Protein AF-A0A517U1U5-F1 (afdb_monomer_lite)

Structure (mmCIF, N/CA/C/O backbone):
data_AF-A0A517U1U5-F1
#
_entry.id   AF-A0A517U1U5-F1
#
loop_
_atom_site.group_PDB
_atom_site.id
_atom_site.type_symbol
_atom_site.label_atom_id
_atom_site.label_alt_id
_atom_site.label_comp_id
_atom_site.label_asym_id
_atom_site.label_entity_id
_atom_site.label_seq_id
_atom_site.pdbx_PDB_ins_code
_atom_site.Cartn_x
_atom_site.Cartn_y
_atom_site.Cartn_z
_atom_site.occupancy
_atom_site.B_iso_or_equiv
_atom_site.auth_seq_id
_atom_site.auth_comp_id
_atom_site.auth_asym_id
_atom_site.auth_atom_id
_atom_site.pdbx_PDB_model_num
ATOM 1 N N . MET A 1 1 ? -23.329 -26.524 7.231 1.00 48.09 1 MET A N 1
ATOM 2 C CA . MET A 1 1 ? -23.291 -26.178 5.797 1.00 48.09 1 MET A CA 1
ATOM 3 C C . MET A 1 1 ? -22.501 -24.889 5.700 1.00 48.09 1 MET A C 1
ATOM 5 O O . MET A 1 1 ? -22.932 -23.916 6.297 1.00 48.09 1 MET A O 1
ATOM 9 N N . VAL A 1 2 ? -21.301 -24.915 5.122 1.00 60.31 2 VAL A N 1
ATOM 10 C CA . VAL A 1 2 ? -20.498 -23.700 4.918 1.00 60.31 2 VAL A CA 1
ATOM 11 C C . VAL A 1 2 ? -20.720 -23.306 3.468 1.00 60.31 2 VAL A C 1
ATOM 13 O O . VAL A 1 2 ? -20.408 -24.097 2.580 1.00 60.31 2 VAL A O 1
ATOM 16 N N . GLU A 1 3 ? -21.327 -22.148 3.230 1.00 75.06 3 GLU A N 1
ATOM 17 C CA . GLU A 1 3 ? -21.414 -21.612 1.875 1.00 75.06 3 GLU A CA 1
ATOM 18 C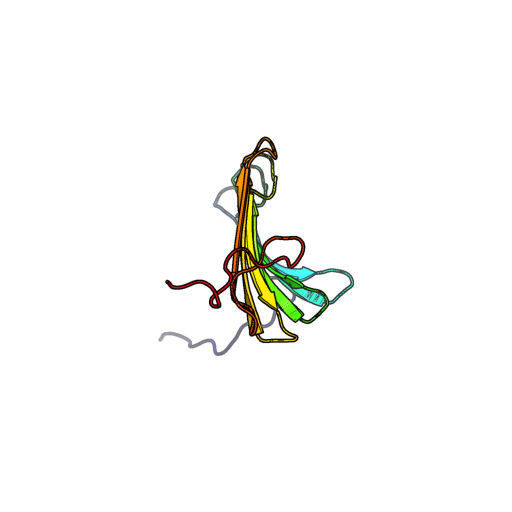 C . GLU A 1 3 ? -20.015 -21.201 1.421 1.00 75.06 3 GLU A C 1
ATOM 20 O O . GLU A 1 3 ? -19.279 -20.517 2.136 1.00 75.06 3 GLU A O 1
ATOM 25 N N . ARG A 1 4 ? -19.625 -21.676 0.240 1.00 78.44 4 ARG A N 1
ATOM 26 C CA . ARG A 1 4 ? -18.399 -21.256 -0.425 1.00 78.44 4 ARG A CA 1
ATOM 27 C C . ARG A 1 4 ? -18.752 -20.059 -1.296 1.00 78.44 4 ARG A C 1
ATOM 29 O O . ARG A 1 4 ? -19.553 -20.190 -2.213 1.00 78.44 4 ARG A O 1
ATOM 36 N N . PHE A 1 5 ? -18.156 -18.912 -0.999 1.00 84.25 5 PHE A N 1
ATOM 37 C CA . PHE A 1 5 ? -18.209 -17.748 -1.874 1.00 84.25 5 PHE A CA 1
ATOM 38 C C . PHE A 1 5 ? -17.037 -17.816 -2.849 1.00 84.25 5 PHE A C 1
ATOM 40 O O . PHE A 1 5 ? -15.886 -17.911 -2.424 1.00 84.25 5 PHE A O 1
ATOM 47 N N . ASP A 1 6 ? -17.329 -17.775 -4.148 1.00 89.88 6 ASP A N 1
ATOM 48 C CA . ASP A 1 6 ? -16.306 -17.846 -5.198 1.00 89.88 6 ASP A CA 1
ATOM 49 C C . ASP A 1 6 ? -15.687 -16.475 -5.526 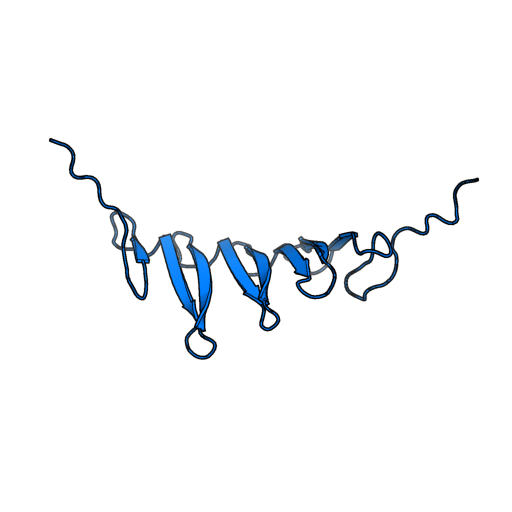1.00 89.88 6 ASP A C 1
ATOM 51 O O . ASP A 1 6 ? -14.628 -16.409 -6.146 1.00 89.88 6 ASP A O 1
ATOM 55 N N . GLY A 1 7 ? -16.302 -15.371 -5.083 1.00 86.44 7 GLY A N 1
ATOM 56 C CA . GLY A 1 7 ? -15.748 -14.032 -5.266 1.00 86.44 7 GLY A CA 1
ATOM 57 C C . GLY A 1 7 ? -16.609 -12.911 -4.687 1.00 86.44 7 GLY A C 1
ATOM 58 O O . GLY A 1 7 ? -17.785 -13.098 -4.376 1.00 86.44 7 GLY A O 1
ATOM 59 N N . LEU A 1 8 ? -16.000 -11.732 -4.562 1.00 89.00 8 LEU A N 1
ATOM 60 C CA . LEU A 1 8 ? -16.637 -10.479 -4.159 1.00 89.00 8 LEU A CA 1
ATOM 61 C C . LEU A 1 8 ? -16.268 -9.397 -5.181 1.00 89.00 8 LEU A C 1
ATOM 63 O O . LEU A 1 8 ? -15.087 -9.143 -5.404 1.00 89.00 8 LEU A O 1
ATOM 67 N N . THR A 1 9 ? -17.264 -8.745 -5.788 1.00 93.31 9 THR A N 1
ATOM 68 C CA . THR A 1 9 ? -17.052 -7.615 -6.708 1.00 93.31 9 THR A CA 1
ATOM 69 C C . THR A 1 9 ? -17.584 -6.338 -6.079 1.00 93.31 9 THR A C 1
ATOM 71 O O . THR A 1 9 ? -18.789 -6.165 -5.918 1.00 93.31 9 THR A O 1
ATOM 74 N N . VAL A 1 10 ? -16.675 -5.433 -5.731 1.00 94.88 10 VAL A N 1
ATOM 75 C CA . VAL A 1 10 ? -16.975 -4.133 -5.126 1.00 94.88 10 VAL A CA 1
ATOM 76 C C . VAL A 1 10 ? -16.030 -3.086 -5.700 1.00 94.88 10 VAL A C 1
ATOM 78 O O . VAL A 1 10 ? -14.920 -3.411 -6.110 1.00 94.88 10 VAL A O 1
ATOM 81 N N . LYS A 1 11 ? -16.453 -1.819 -5.723 1.00 93.75 11 LYS A N 1
ATOM 82 C CA . LYS A 1 11 ? -15.554 -0.706 -6.079 1.00 93.75 11 LYS A CA 1
ATOM 83 C C . LYS A 1 11 ? -14.520 -0.431 -4.988 1.00 93.75 11 LYS A C 1
ATOM 85 O O . LYS A 1 11 ? -13.426 0.039 -5.275 1.00 93.75 11 LYS A O 1
ATOM 90 N N . GLN A 1 12 ? -14.905 -0.701 -3.745 1.00 95.50 12 GLN A N 1
ATOM 91 C CA . GLN A 1 12 ? -14.095 -0.469 -2.567 1.00 95.50 12 GLN A CA 1
ATOM 92 C C . GLN A 1 12 ? -14.465 -1.476 -1.482 1.00 95.50 12 GLN A C 1
ATOM 94 O O . GLN A 1 12 ? -15.647 -1.715 -1.227 1.00 95.50 12 GLN A O 1
ATOM 99 N N . LEU A 1 13 ? -13.447 -2.031 -0.833 1.00 97.06 13 LEU A N 1
ATOM 100 C CA . LEU A 1 13 ? -13.566 -2.753 0.425 1.00 97.06 13 LEU A CA 1
ATOM 101 C C . LEU A 1 13 ? -12.934 -1.897 1.523 1.00 97.06 13 LEU A C 1
ATOM 103 O O . LEU A 1 13 ? -11.754 -1.559 1.444 1.00 97.06 13 LEU A O 1
ATOM 107 N N . THR A 1 14 ? -13.712 -1.561 2.547 1.00 97.56 14 THR A N 1
ATOM 108 C CA . THR A 1 14 ? -13.264 -0.771 3.699 1.00 97.56 14 THR A CA 1
ATOM 109 C C . THR A 1 14 ? -13.362 -1.623 4.954 1.00 97.56 14 THR A C 1
ATOM 111 O O . THR A 1 14 ? -14.413 -2.193 5.237 1.00 97.56 14 THR A O 1
ATOM 114 N N . ILE A 1 15 ? -12.267 -1.702 5.706 1.00 98.12 15 ILE A N 1
ATOM 115 C CA . ILE A 1 15 ? -12.204 -2.388 6.998 1.00 98.12 15 ILE A CA 1
ATOM 116 C C . ILE A 1 15 ? -12.201 -1.318 8.084 1.00 98.12 15 ILE A C 1
ATOM 118 O O . ILE A 1 15 ? -11.366 -0.413 8.042 1.00 98.12 15 ILE A O 1
ATOM 122 N N . VAL A 1 16 ? -13.114 -1.425 9.048 1.00 98.50 16 VAL A N 1
ATOM 123 C CA . VAL A 1 16 ? -13.229 -0.508 10.190 1.00 98.50 16 VAL A CA 1
ATOM 124 C C . VAL A 1 16 ? -12.958 -1.229 11.513 1.00 98.50 16 VAL A C 1
ATOM 126 O O . VAL A 1 16 ? -13.059 -2.454 11.573 1.00 98.50 16 VAL A O 1
ATOM 129 N N . ASP A 1 17 ? -12.583 -0.487 12.556 1.00 97.62 17 ASP A N 1
ATOM 130 C CA . ASP A 1 17 ? -12.534 -0.996 13.934 1.00 97.62 17 ASP A CA 1
ATOM 131 C C . ASP A 1 17 ? -13.889 -0.856 14.658 1.00 97.62 17 ASP A C 1
ATOM 133 O O . ASP A 1 17 ? -14.852 -0.336 14.098 1.00 97.62 17 ASP A O 1
ATOM 137 N N . ASP A 1 18 ? -13.967 -1.309 15.915 1.00 97.69 18 ASP A N 1
ATOM 138 C CA . ASP A 1 18 ? -15.191 -1.272 16.739 1.00 97.69 18 ASP A CA 1
ATOM 139 C C . ASP A 1 18 ? -15.732 0.146 16.990 1.00 97.69 18 ASP A C 1
ATOM 141 O O . ASP A 1 18 ? -16.876 0.319 17.406 1.00 97.69 18 ASP A O 1
ATOM 145 N N . ALA A 1 19 ? -14.907 1.170 16.764 1.00 97.38 19 ALA A N 1
ATOM 146 C CA . ALA A 1 19 ? -15.293 2.572 16.855 1.00 97.38 19 ALA A CA 1
ATOM 147 C C . ALA A 1 19 ? -15.570 3.184 15.470 1.00 97.38 19 ALA A C 1
ATOM 149 O O . ALA A 1 19 ? -15.538 4.407 15.329 1.00 97.38 19 ALA A O 1
ATOM 150 N N . GLU A 1 20 ? -15.792 2.340 14.460 1.00 97.00 20 GLU A N 1
ATOM 151 C CA . GLU A 1 20 ? -16.083 2.693 13.068 1.00 97.00 20 GLU A CA 1
ATOM 152 C C . GLU A 1 20 ? -14.965 3.486 12.366 1.00 97.00 20 GLU A C 1
ATOM 154 O O . GLU A 1 20 ? -15.190 4.125 11.336 1.00 97.00 20 GLU A O 1
ATOM 159 N N . ARG A 1 21 ? -13.722 3.433 12.871 1.00 97.62 21 ARG A N 1
ATOM 160 C CA . ARG A 1 21 ? -12.582 4.088 12.208 1.00 97.62 21 ARG A CA 1
ATOM 161 C C . ARG A 1 21 ? -12.024 3.198 11.113 1.00 97.62 21 ARG A C 1
ATOM 163 O O . ARG A 1 21 ? -11.752 2.026 11.357 1.00 97.62 21 ARG A O 1
ATOM 170 N N . VAL A 1 22 ? -11.762 3.762 9.936 1.00 97.94 22 VAL A N 1
ATOM 171 C CA . VAL A 1 22 ? -11.156 3.022 8.820 1.00 97.94 22 VAL A CA 1
ATOM 172 C C . VAL A 1 22 ? -9.726 2.606 9.156 1.00 97.94 22 VAL A C 1
ATOM 174 O O . VAL A 1 22 ? -8.892 3.440 9.499 1.00 97.94 22 VAL A O 1
ATOM 177 N N . ARG A 1 23 ? -9.439 1.308 9.035 1.00 98.19 23 ARG A N 1
ATOM 178 C CA . ARG A 1 23 ? -8.135 0.689 9.325 1.00 98.19 23 ARG A CA 1
ATOM 179 C C . ARG A 1 23 ? -7.446 0.139 8.092 1.00 98.19 23 ARG A C 1
ATOM 181 O O . ARG A 1 23 ? -6.221 0.052 8.073 1.00 98.19 23 ARG A O 1
ATOM 188 N N . ALA A 1 24 ? -8.217 -0.214 7.072 1.00 98.25 24 ALA A N 1
ATOM 189 C CA . ALA A 1 24 ? -7.681 -0.566 5.773 1.00 98.25 24 ALA A CA 1
ATOM 190 C C . ALA A 1 24 ? -8.686 -0.276 4.663 1.00 98.25 24 ALA A C 1
ATOM 192 O O . ALA A 1 24 ? -9.901 -0.263 4.888 1.00 98.25 24 ALA A O 1
ATOM 193 N N . MET A 1 25 ? -8.167 -0.084 3.459 1.00 97.69 25 MET A N 1
ATOM 194 C CA . MET A 1 25 ? -8.971 0.131 2.267 1.00 97.69 25 MET A CA 1
ATOM 195 C C . MET A 1 25 ? -8.335 -0.567 1.073 1.00 97.69 25 MET A C 1
ATOM 197 O O . MET A 1 25 ? -7.117 -0.530 0.932 1.00 97.69 25 MET A O 1
ATOM 201 N N . ILE A 1 26 ? -9.163 -1.185 0.232 1.00 97.50 26 ILE A N 1
ATOM 202 C CA . ILE A 1 26 ? -8.795 -1.687 -1.096 1.00 97.50 26 ILE A CA 1
ATOM 203 C C . ILE A 1 26 ? -9.734 -1.022 -2.095 1.00 97.50 26 ILE A C 1
ATOM 205 O O . ILE A 1 26 ? -10.951 -1.193 -1.985 1.00 97.50 26 ILE A O 1
ATOM 209 N N . SER A 1 27 ? -9.196 -0.265 -3.045 1.00 96.38 27 SER A N 1
ATOM 210 C CA . SER A 1 27 ? -9.979 0.424 -4.077 1.00 96.38 27 SER A CA 1
ATOM 211 C C . SER A 1 27 ? -9.107 0.783 -5.282 1.00 96.38 27 SER A C 1
ATOM 213 O O . SER A 1 27 ? -7.929 0.436 -5.349 1.00 96.38 27 SER A O 1
ATOM 215 N N . CYS A 1 28 ? -9.707 1.444 -6.268 1.00 95.00 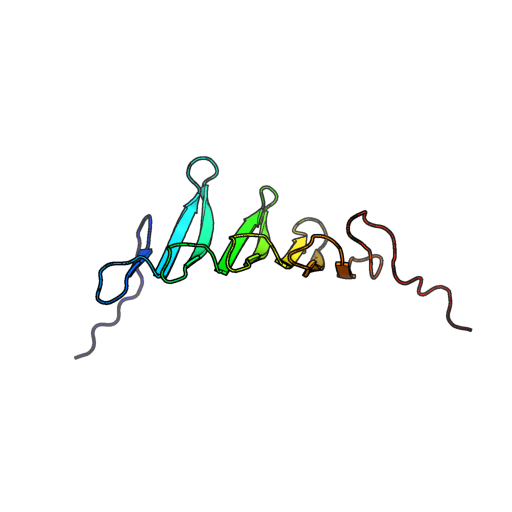28 CYS A N 1
ATOM 216 C CA . CYS A 1 28 ? -8.997 2.056 -7.383 1.00 95.00 28 CYS A CA 1
ATOM 217 C C . CYS A 1 28 ? -8.949 3.573 -7.185 1.00 95.00 28 CYS A C 1
ATOM 219 O O . CYS A 1 28 ? -9.934 4.165 -6.741 1.00 95.00 28 CYS A O 1
ATOM 221 N N . SER A 1 29 ? -7.819 4.196 -7.518 1.00 86.94 29 SER A N 1
ATOM 222 C CA . SER A 1 29 ? -7.633 5.647 -7.450 1.00 86.94 29 SER A CA 1
ATOM 223 C C . SER A 1 29 ? -8.633 6.365 -8.360 1.00 86.94 29 SER A C 1
ATOM 225 O O . SER A 1 29 ? -8.869 5.967 -9.509 1.00 86.94 29 SER A O 1
ATOM 227 N N . GLU A 1 30 ? -9.247 7.424 -7.832 1.00 79.62 30 GLU A N 1
ATOM 228 C CA . GLU A 1 30 ? -10.159 8.268 -8.594 1.00 79.62 30 GLU A CA 1
ATOM 229 C C . GLU A 1 30 ? -9.364 9.048 -9.650 1.00 79.62 30 GLU A C 1
ATOM 231 O O . GLU A 1 30 ? -8.585 9.942 -9.337 1.00 79.62 30 GLU A O 1
ATOM 236 N N . GLY A 1 31 ? -9.557 8.697 -10.922 1.00 83.81 31 GLY A N 1
ATOM 237 C CA . GLY A 1 31 ? -8.974 9.400 -12.069 1.00 83.81 31 GLY A CA 1
ATOM 238 C C . GLY A 1 31 ? -8.188 8.486 -12.999 1.00 83.81 31 GLY A C 1
ATOM 239 O O . GLY A 1 31 ? -8.431 8.497 -14.203 1.00 83.81 31 GLY A O 1
ATOM 240 N N . ASP A 1 32 ? -7.300 7.661 -12.450 1.00 85.56 32 ASP A N 1
ATOM 241 C CA . ASP A 1 32 ? -6.441 6.761 -13.235 1.00 85.56 32 ASP A CA 1
ATOM 242 C C . ASP A 1 32 ? -6.807 5.274 -13.092 1.00 85.56 32 ASP A C 1
ATOM 244 O O . ASP A 1 32 ? -6.316 4.442 -13.854 1.00 85.56 32 ASP A O 1
ATOM 248 N N . GLY A 1 33 ? -7.697 4.931 -12.152 1.00 91.50 33 GLY A N 1
ATOM 249 C CA . GLY A 1 33 ? -8.186 3.568 -11.954 1.00 91.50 33 GLY A CA 1
ATOM 250 C C . GLY A 1 33 ? -7.150 2.601 -11.376 1.00 91.50 33 GLY A C 1
ATOM 251 O O . GLY A 1 33 ? -7.426 1.400 -11.302 1.00 91.50 33 GLY A O 1
ATOM 252 N N . ARG A 1 34 ? -5.978 3.084 -10.952 1.00 93.94 34 ARG A N 1
ATOM 253 C CA . ARG A 1 34 ? -4.905 2.227 -10.443 1.00 93.94 34 ARG A CA 1
ATOM 254 C C . ARG A 1 34 ? -5.318 1.605 -9.111 1.00 93.94 34 ARG A C 1
ATOM 256 O O . ARG A 1 34 ? -5.825 2.322 -8.243 1.00 93.94 34 ARG A O 1
ATOM 263 N N . PRO A 1 35 ? -5.149 0.285 -8.941 1.00 95.81 35 PRO A N 1
ATOM 264 C CA . PRO A 1 35 ? -5.511 -0.377 -7.703 1.00 95.81 35 PRO A CA 1
ATOM 265 C C . PRO A 1 35 ? -4.556 0.052 -6.593 1.00 95.81 35 PRO A C 1
ATOM 267 O O . PRO A 1 35 ? -3.352 0.193 -6.815 1.00 95.81 35 PRO A O 1
ATOM 270 N N . TYR A 1 36 ? -5.093 0.211 -5.391 1.00 96.00 36 TYR A N 1
ATOM 271 C CA . TYR A 1 36 ? -4.289 0.404 -4.200 1.00 96.00 36 TYR A CA 1
ATOM 272 C C . TYR A 1 36 ? -4.914 -0.261 -2.973 1.00 96.00 36 TYR A C 1
ATOM 274 O O . TYR A 1 36 ? -6.130 -0.449 -2.869 1.00 96.00 36 TYR A O 1
ATOM 282 N N . LEU A 1 37 ? -4.042 -0.618 -2.035 1.00 97.88 37 LEU A N 1
ATOM 283 C CA . LEU A 1 37 ? -4.369 -1.047 -0.687 1.00 97.88 37 LEU A CA 1
ATOM 284 C C . LEU A 1 37 ? -3.671 -0.110 0.289 1.00 97.88 37 LEU A C 1
ATOM 286 O O . LEU A 1 37 ? -2.462 0.067 0.194 1.00 97.88 37 LEU A O 1
ATOM 290 N N . GLN A 1 38 ? -4.396 0.422 1.269 1.00 97.62 38 GLN A N 1
ATOM 291 C CA . GLN A 1 38 ? -3.810 1.197 2.365 1.00 97.62 38 GLN A CA 1
ATOM 292 C C . GLN A 1 38 ? -4.107 0.573 3.725 1.00 97.6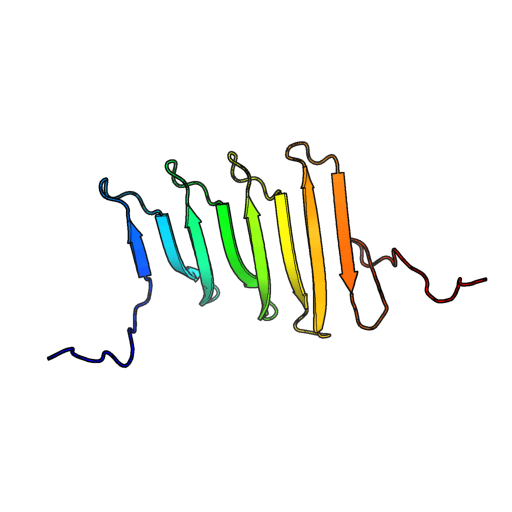2 38 GLN A C 1
ATOM 294 O O . GLN A 1 38 ? -5.207 0.070 3.957 1.00 97.62 38 GLN A O 1
ATOM 299 N N . LEU A 1 39 ? -3.134 0.660 4.636 1.00 98.56 39 LEU A N 1
ATOM 300 C CA . LEU A 1 39 ? -3.310 0.427 6.070 1.00 98.56 39 LEU A CA 1
ATOM 301 C C . LEU A 1 39 ? -3.208 1.757 6.814 1.00 98.56 39 LEU A C 1
ATOM 303 O O . LEU A 1 39 ? -2.251 2.508 6.610 1.00 98.56 39 LEU A O 1
ATOM 307 N N . LEU A 1 40 ? -4.167 2.022 7.698 1.00 98.31 40 LEU A N 1
ATOM 308 C CA . LEU A 1 40 ? -4.306 3.288 8.415 1.00 98.31 40 LEU A CA 1
ATOM 309 C C . LEU A 1 40 ? -4.185 3.079 9.930 1.00 98.31 40 LEU A C 1
ATOM 311 O O . LEU A 1 40 ? -4.658 2.088 10.508 1.00 98.31 40 LEU A O 1
ATOM 315 N N . ASP A 1 41 ? -3.544 4.033 10.597 1.00 96.94 41 ASP A N 1
ATOM 316 C CA . ASP A 1 41 ? -3.490 4.066 12.056 1.00 96.94 41 ASP A CA 1
ATOM 317 C C . ASP A 1 41 ? -4.787 4.598 12.693 1.00 96.94 41 ASP A C 1
ATOM 319 O O . ASP A 1 41 ? -5.783 4.862 12.025 1.00 96.94 41 ASP A O 1
ATOM 323 N N . LEU A 1 42 ? -4.778 4.749 14.020 1.00 95.88 42 LEU A N 1
ATOM 324 C CA . LEU A 1 42 ? -5.921 5.257 14.789 1.00 95.88 42 LEU A CA 1
ATOM 325 C C . LEU A 1 42 ? -6.291 6.715 14.477 1.00 95.88 42 LEU A C 1
ATOM 327 O O . LEU A 1 42 ? -7.416 7.121 14.759 1.00 95.88 42 LEU A O 1
ATOM 331 N N . ALA A 1 43 ? -5.355 7.497 13.940 1.00 95.00 43 ALA A N 1
ATOM 332 C CA . ALA A 1 43 ? -5.575 8.872 13.510 1.00 95.00 43 ALA A CA 1
ATOM 333 C C . ALA A 1 43 ? -6.016 8.956 12.035 1.00 95.00 43 ALA A C 1
ATOM 335 O O . ALA A 1 43 ? -6.255 10.054 11.538 1.00 95.00 43 ALA A O 1
ATOM 336 N N . GLY A 1 44 ? -6.129 7.819 11.337 1.00 95.44 44 GLY A N 1
ATOM 337 C CA . GLY A 1 44 ? -6.422 7.770 9.906 1.00 95.44 44 GLY A CA 1
ATOM 338 C C . GLY A 1 44 ? -5.217 8.117 9.028 1.00 95.44 44 GLY A C 1
ATOM 339 O O . GLY A 1 44 ? -5.390 8.400 7.847 1.00 95.44 44 GLY A O 1
ATOM 340 N N . CYS A 1 45 ? -3.999 8.122 9.576 1.00 96.88 45 CYS A N 1
ATOM 341 C CA . CYS A 1 45 ? -2.787 8.342 8.795 1.00 96.88 45 CYS A CA 1
ATOM 342 C C . CYS A 1 45 ? -2.323 7.027 8.147 1.00 96.88 45 CYS A C 1
ATOM 344 O O . CYS A 1 45 ? -2.296 5.990 8.827 1.00 96.88 45 CYS A O 1
ATOM 346 N N . PRO A 1 46 ? -1.932 7.043 6.859 1.00 96.50 46 PRO A N 1
ATOM 347 C CA . PRO A 1 46 ? -1.420 5.858 6.189 1.00 96.50 46 PRO A CA 1
ATOM 348 C C . PRO A 1 46 ? -0.117 5.405 6.844 1.00 96.50 46 PRO A C 1
ATOM 350 O O . PRO A 1 46 ? 0.720 6.221 7.227 1.00 96.50 46 PRO A O 1
ATOM 353 N N . ARG A 1 47 ? 0.051 4.089 6.965 1.00 97.56 47 ARG A N 1
ATOM 354 C CA . ARG A 1 47 ? 1.268 3.419 7.458 1.00 97.56 47 ARG A CA 1
ATOM 355 C C . ARG A 1 47 ? 1.908 2.541 6.406 1.00 97.56 47 ARG A C 1
ATOM 357 O O . ARG A 1 47 ? 3.124 2.366 6.413 1.00 97.56 47 ARG A O 1
ATOM 364 N N . LEU A 1 48 ? 1.080 2.024 5.510 1.00 97.94 48 LEU A N 1
ATOM 365 C CA . LEU A 1 48 ? 1.489 1.207 4.393 1.00 97.94 48 LEU A CA 1
ATOM 366 C C . LEU A 1 48 ? 0.561 1.485 3.216 1.00 97.94 48 LEU A C 1
ATOM 368 O O . LEU A 1 48 ? -0.651 1.594 3.408 1.00 97.94 48 LEU A O 1
ATOM 372 N N . GLU A 1 49 ? 1.133 1.537 2.022 1.00 97.19 49 GLU A N 1
ATOM 373 C CA . GLU A 1 49 ? 0.406 1.485 0.759 1.00 97.19 49 GLU A CA 1
ATOM 374 C C . GLU A 1 49 ? 1.006 0.392 -0.132 1.00 97.19 49 GLU A C 1
ATOM 376 O O . GLU A 1 49 ? 2.227 0.264 -0.195 1.00 97.19 49 GLU A O 1
ATOM 381 N N . LEU A 1 50 ? 0.159 -0.390 -0.804 1.00 97.62 50 LEU A N 1
ATOM 382 C CA . LEU A 1 50 ? 0.534 -1.175 -1.981 1.00 97.62 50 LEU A CA 1
ATOM 383 C C . LEU A 1 50 ? -0.233 -0.617 -3.173 1.00 97.62 50 LEU A C 1
ATOM 385 O O . LEU A 1 50 ? -1.456 -0.510 -3.094 1.00 97.62 50 LEU A O 1
ATOM 389 N N . SER A 1 51 ? 0.447 -0.285 -4.259 1.00 96.06 51 SER A N 1
ATOM 390 C CA . SER A 1 51 ? -0.165 0.362 -5.421 1.00 96.06 51 SER A CA 1
ATOM 391 C C . SER A 1 51 ? 0.561 -0.001 -6.716 1.00 96.06 51 SER A C 1
ATOM 393 O O . SER A 1 51 ? 1.579 -0.698 -6.707 1.00 96.06 51 SER A O 1
ATOM 395 N N . LEU A 1 52 ? -0.008 0.427 -7.843 1.00 94.06 52 LEU A N 1
ATOM 396 C CA . LEU A 1 52 ? 0.695 0.472 -9.122 1.00 94.06 52 LEU A CA 1
ATOM 397 C C . LEU A 1 52 ? 1.041 1.922 -9.463 1.00 94.06 52 LEU A C 1
ATOM 399 O O . LEU A 1 52 ? 0.199 2.816 -9.333 1.00 94.06 52 LEU A O 1
ATOM 403 N N . ASP A 1 53 ? 2.244 2.137 -9.976 1.00 89.50 53 ASP A N 1
ATOM 404 C CA . ASP A 1 53 ? 2.639 3.387 -10.611 1.00 89.50 53 ASP A CA 1
ATOM 405 C C . ASP A 1 53 ? 1.994 3.531 -11.999 1.00 89.50 53 ASP A C 1
ATOM 407 O O . ASP A 1 53 ? 1.263 2.663 -12.484 1.00 89.50 53 ASP A O 1
ATOM 411 N N . ALA A 1 54 ? 2.171 4.695 -12.627 1.00 87.50 54 ALA A 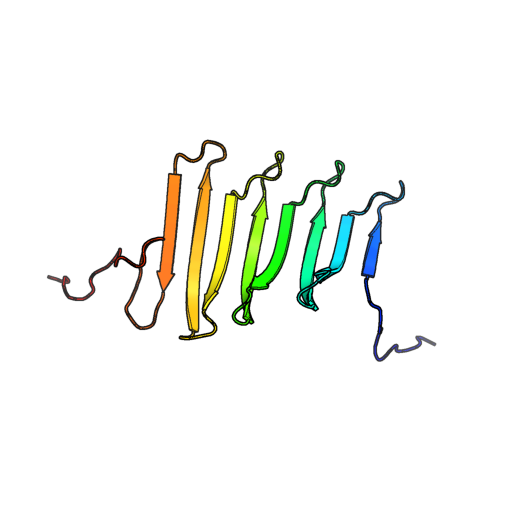N 1
ATOM 412 C CA . ALA A 1 54 ? 1.482 5.034 -13.876 1.00 87.50 54 ALA A CA 1
ATOM 413 C C . ALA A 1 54 ? 1.922 4.159 -15.063 1.00 87.50 54 ALA A C 1
ATOM 415 O O . ALA A 1 54 ? 1.156 3.959 -16.003 1.00 87.50 54 ALA A O 1
ATOM 416 N N . ASP A 1 55 ? 3.142 3.634 -15.006 1.00 87.44 55 ASP A N 1
ATOM 417 C CA . ASP A 1 55 ? 3.714 2.681 -15.958 1.00 87.44 55 ASP A CA 1
ATOM 418 C C . ASP A 1 55 ? 3.334 1.217 -15.647 1.00 87.44 55 ASP A C 1
ATOM 420 O O . ASP A 1 55 ? 3.715 0.313 -16.388 1.00 87.44 55 ASP A O 1
ATOM 424 N N . GLY A 1 56 ? 2.566 0.978 -14.576 1.00 90.06 56 GLY A N 1
ATOM 425 C CA . GLY A 1 56 ? 2.171 -0.352 -14.112 1.00 90.06 56 GLY A CA 1
ATOM 426 C C . GLY A 1 56 ? 3.177 -1.023 -13.174 1.00 90.06 56 GLY A C 1
ATOM 427 O O . GLY A 1 56 ? 2.944 -2.164 -12.771 1.00 90.06 56 GLY A O 1
ATOM 428 N N . SER A 1 57 ? 4.263 -0.341 -12.809 1.00 90.50 57 SER A N 1
ATOM 429 C CA . SER A 1 57 ? 5.251 -0.824 -11.844 1.00 90.50 57 SER A CA 1
ATOM 430 C C . SER A 1 57 ? 4.606 -1.031 -10.465 1.00 90.50 57 SER A C 1
ATOM 432 O O . SER A 1 57 ? 3.954 -0.117 -9.956 1.00 90.50 57 SER A O 1
ATOM 434 N N . PRO A 1 58 ? 4.715 -2.218 -9.837 1.00 93.62 58 PRO A N 1
ATOM 435 C CA . PRO A 1 58 ? 4.192 -2.430 -8.495 1.00 93.62 58 PRO A CA 1
ATOM 436 C C . PRO A 1 58 ? 5.074 -1.752 -7.451 1.00 93.62 58 PRO A C 1
ATOM 438 O O . PRO A 1 58 ? 6.303 -1.850 -7.495 1.00 93.62 58 PRO A O 1
ATOM 441 N N . HIS A 1 59 ? 4.425 -1.126 -6.476 1.00 93.31 59 HIS A N 1
ATOM 442 C CA . HIS A 1 59 ? 5.075 -0.324 -5.454 1.00 93.31 59 HIS A CA 1
ATOM 443 C C . HIS A 1 59 ? 4.495 -0.607 -4.061 1.00 93.31 59 HIS A C 1
ATOM 445 O O . HIS A 1 59 ? 3.293 -0.822 -3.889 1.00 93.31 59 HIS A O 1
ATOM 451 N N . ILE A 1 60 ? 5.366 -0.608 -3.053 1.00 96.00 60 ILE A N 1
ATOM 452 C CA . ILE A 1 60 ? 5.024 -0.644 -1.630 1.00 96.00 60 ILE A CA 1
ATOM 453 C C . ILE A 1 60 ? 5.647 0.585 -0.978 1.00 96.00 60 ILE A C 1
ATOM 455 O O . ILE A 1 60 ? 6.855 0.775 -1.080 1.00 96.00 60 ILE A O 1
ATOM 459 N N . ALA A 1 61 ? 4.859 1.370 -0.250 1.00 94.38 61 ALA A N 1
ATOM 460 C CA . ALA A 1 61 ? 5.322 2.524 0.516 1.00 94.38 61 ALA A CA 1
ATOM 461 C C . ALA A 1 61 ? 5.048 2.351 2.013 1.00 94.38 61 ALA A C 1
ATOM 463 O O . ALA A 1 61 ? 3.982 1.885 2.412 1.00 94.38 61 ALA A O 1
ATOM 464 N N . LEU A 1 62 ? 6.000 2.766 2.848 1.00 95.62 62 LEU A N 1
ATOM 465 C CA . LEU A 1 62 ? 5.920 2.768 4.307 1.00 95.62 62 LEU A CA 1
ATOM 466 C C . LEU A 1 62 ? 6.017 4.197 4.828 1.00 95.62 62 LEU A C 1
ATOM 468 O O . LEU A 1 62 ? 6.941 4.935 4.479 1.00 95.62 62 LEU A O 1
ATOM 472 N N . PHE A 1 63 ? 5.098 4.567 5.713 1.00 93.94 63 PHE A N 1
ATOM 473 C CA . PHE A 1 63 ? 4.959 5.937 6.196 1.00 93.94 63 PHE A CA 1
ATOM 474 C C . PHE A 1 63 ? 5.158 6.039 7.711 1.00 93.94 63 PHE A C 1
ATOM 476 O O . PHE A 1 63 ? 4.760 5.166 8.490 1.00 93.94 63 PHE A O 1
ATOM 483 N N . SER A 1 64 ? 5.763 7.145 8.140 1.00 93.00 64 SER A N 1
ATOM 484 C CA . SER A 1 64 ? 5.912 7.491 9.552 1.00 93.00 64 SER A CA 1
ATOM 485 C C . SER A 1 64 ? 4.586 7.907 10.193 1.00 93.00 64 SER A C 1
ATOM 487 O O . SER A 1 64 ? 3.544 7.992 9.546 1.00 93.00 64 SER A O 1
ATOM 489 N N . ALA A 1 65 ? 4.622 8.236 11.489 1.00 91.44 65 ALA A N 1
ATOM 490 C CA . ALA A 1 65 ? 3.446 8.754 12.198 1.00 91.44 65 ALA A CA 1
ATOM 491 C C . ALA A 1 65 ? 2.982 10.133 11.760 1.00 91.44 65 ALA A C 1
ATOM 493 O O . ALA A 1 65 ? 1.886 10.548 12.116 1.00 91.44 65 ALA A O 1
ATOM 494 N N . LYS A 1 66 ? 3.804 10.821 10.977 1.00 91.06 66 LYS A N 1
ATOM 495 C CA . LYS A 1 66 ? 3.486 12.121 10.397 1.00 91.06 66 LYS A CA 1
ATOM 496 C C . LYS A 1 66 ? 3.104 11.990 8.919 1.00 91.06 66 LYS A C 1
ATOM 498 O O . LYS A 1 66 ? 3.160 12.983 8.204 1.00 91.06 66 LYS A O 1
ATOM 503 N N . SER A 1 67 ? 2.795 10.774 8.456 1.00 92.62 67 SER A N 1
ATOM 504 C CA . SER A 1 67 ? 2.502 10.460 7.050 1.00 92.62 67 SER A CA 1
ATOM 505 C C . SER A 1 67 ? 3.645 10.812 6.091 1.00 92.62 67 SER A C 1
ATOM 507 O O . SER A 1 67 ? 3.420 11.118 4.924 1.00 92.62 67 SER A O 1
ATOM 509 N N . VAL A 1 68 ? 4.888 10.782 6.577 1.00 90.44 68 VAL A N 1
ATOM 510 C CA . VAL A 1 68 ? 6.080 11.017 5.752 1.00 90.44 68 VAL A CA 1
ATOM 511 C C . VAL A 1 68 ? 6.578 9.673 5.237 1.00 90.44 68 VAL A C 1
ATOM 513 O O . VAL A 1 68 ? 6.747 8.757 6.040 1.00 90.44 68 VAL A O 1
ATOM 516 N N . LEU A 1 69 ? 6.838 9.549 3.933 1.00 88.44 69 LEU A N 1
ATOM 517 C CA . LEU A 1 69 ? 7.446 8.349 3.350 1.00 88.44 69 LEU A CA 1
ATOM 518 C C . LEU A 1 69 ? 8.800 8.068 4.029 1.00 88.44 69 LEU A C 1
ATOM 520 O O . LEU A 1 69 ? 9.649 8.952 4.146 1.00 88.44 69 LEU A O 1
ATOM 524 N N . GLN A 1 70 ? 8.976 6.854 4.540 1.00 90.00 70 GLN A N 1
ATOM 525 C CA . GLN A 1 70 ? 10.189 6.389 5.228 1.00 90.00 70 GLN A CA 1
ATOM 526 C C . GLN A 1 70 ? 10.820 5.184 4.547 1.00 90.00 70 GLN A C 1
ATOM 528 O O . GLN A 1 70 ? 11.990 4.893 4.770 1.00 90.00 70 GLN A O 1
ATOM 533 N N . GLY A 1 71 ? 10.078 4.487 3.701 1.00 90.19 71 GLY A N 1
ATOM 534 C CA . GLY A 1 71 ? 10.655 3.442 2.886 1.00 90.19 71 GLY A CA 1
ATOM 535 C C . GLY A 1 71 ? 9.751 3.078 1.736 1.00 90.19 71 GLY A C 1
ATOM 536 O O . GLY A 1 71 ? 8.536 3.235 1.833 1.00 90.19 71 GLY A O 1
ATOM 537 N N . SER A 1 72 ? 10.346 2.586 0.664 1.00 91.19 72 SER A N 1
ATOM 538 C CA . SER A 1 72 ? 9.608 2.027 -0.447 1.00 91.19 72 SER A CA 1
ATOM 539 C C . SER A 1 72 ? 10.316 0.838 -1.065 1.00 91.19 72 SER A C 1
ATOM 541 O O . SER A 1 72 ? 11.529 0.680 -0.940 1.00 91.19 72 SER A O 1
ATOM 543 N N . PHE A 1 73 ? 9.528 -0.001 -1.721 1.00 91.56 73 PHE A N 1
ATOM 544 C CA . PHE A 1 73 ? 9.985 -1.105 -2.545 1.00 91.56 73 PHE A CA 1
ATOM 545 C C . PHE A 1 73 ? 9.242 -1.025 -3.870 1.00 91.56 73 PHE A C 1
ATOM 547 O O . PHE A 1 73 ? 8.025 -0.858 -3.867 1.00 91.56 73 PHE A O 1
ATOM 554 N N . GLY A 1 74 ? 9.949 -1.141 -4.986 1.00 90.12 74 GLY A N 1
ATOM 555 C CA . GLY A 1 74 ? 9.346 -1.062 -6.313 1.00 90.12 74 GLY A CA 1
ATOM 556 C C . GLY A 1 74 ? 9.970 -2.055 -7.277 1.00 90.12 74 GLY A C 1
ATOM 557 O O . GLY A 1 74 ? 11.132 -2.433 -7.107 1.00 90.12 74 GLY A O 1
ATOM 558 N N . LEU A 1 75 ? 9.198 -2.467 -8.279 1.00 88.81 75 LEU A N 1
ATOM 559 C CA . LEU A 1 75 ? 9.705 -3.193 -9.442 1.00 88.81 75 LEU A CA 1
ATOM 560 C C . LEU A 1 75 ? 9.423 -2.374 -10.695 1.00 88.81 75 LEU A C 1
ATOM 562 O O . LEU A 1 75 ? 8.290 -1.959 -10.892 1.00 88.81 75 LEU A O 1
ATOM 566 N N . SER A 1 76 ? 10.411 -2.198 -11.560 1.00 84.00 76 SER A N 1
ATOM 567 C CA . SER A 1 76 ? 10.236 -1.579 -12.867 1.00 84.00 76 SER A CA 1
ATOM 568 C C . SER A 1 76 ? 9.513 -2.539 -13.809 1.00 84.00 76 SER A C 1
ATOM 570 O O . SER A 1 76 ? 9.989 -3.638 -14.104 1.00 84.00 76 SER A O 1
ATOM 572 N N . ALA A 1 77 ? 8.364 -2.110 -14.324 1.00 78.44 77 ALA A N 1
ATOM 573 C CA . ALA A 1 77 ? 7.628 -2.842 -15.349 1.00 78.44 77 ALA A CA 1
ATOM 574 C C . ALA A 1 77 ? 8.379 -2.898 -16.693 1.00 78.44 77 ALA A C 1
ATOM 576 O O . ALA A 1 77 ? 8.118 -3.788 -17.503 1.00 78.44 77 ALA A O 1
ATOM 577 N N . ALA A 1 78 ? 9.304 -1.963 -16.940 1.00 79.06 78 ALA A N 1
ATOM 578 C CA . ALA A 1 78 ? 10.012 -1.845 -18.212 1.00 79.06 78 ALA A CA 1
ATOM 579 C C . ALA A 1 78 ? 11.145 -2.871 -18.369 1.00 79.06 78 ALA A C 1
ATOM 581 O O . ALA A 1 78 ? 11.347 -3.396 -19.465 1.00 79.06 78 ALA A O 1
ATOM 582 N N . ASP A 1 79 ? 11.886 -3.149 -17.295 1.00 78.19 79 ASP A N 1
ATOM 583 C CA . ASP A 1 79 ? 13.101 -3.975 -17.340 1.00 78.19 79 ASP A CA 1
ATOM 584 C C . ASP A 1 79 ? 13.186 -5.043 -16.236 1.00 78.19 79 ASP A C 1
ATOM 586 O O . ASP A 1 79 ? 14.127 -5.838 -16.232 1.00 78.19 79 ASP A O 1
ATOM 590 N N . GLY A 1 80 ? 12.204 -5.099 -15.330 1.00 79.81 80 GLY A N 1
ATOM 591 C CA . GLY A 1 80 ? 12.172 -6.043 -14.213 1.00 79.81 80 GLY A CA 1
ATOM 592 C C . GLY A 1 80 ? 13.123 -5.693 -13.069 1.00 79.81 80 GLY A C 1
ATOM 593 O O . GLY A 1 80 ? 13.272 -6.501 -12.150 1.00 79.81 80 GLY A O 1
ATOM 594 N N . GLY A 1 81 ? 13.763 -4.519 -13.109 1.00 83.69 81 GLY A N 1
ATOM 595 C CA . GLY A 1 81 ? 14.616 -4.051 -12.026 1.00 83.69 81 GLY A CA 1
ATOM 596 C C . GLY A 1 81 ? 13.836 -3.901 -10.721 1.00 83.69 81 GLY A C 1
ATOM 597 O O . GLY A 1 81 ? 12.654 -3.572 -10.731 1.00 83.69 81 GLY A O 1
ATOM 598 N N . ALA A 1 82 ? 14.484 -4.139 -9.588 1.00 85.44 82 ALA A N 1
ATOM 599 C CA . ALA A 1 82 ? 13.888 -4.007 -8.263 1.00 85.44 82 ALA A CA 1
ATOM 600 C C . ALA A 1 82 ? 14.643 -2.960 -7.453 1.00 85.44 82 ALA A C 1
ATOM 602 O O . ALA A 1 82 ? 15.864 -2.898 -7.528 1.00 85.44 82 ALA A O 1
ATOM 603 N N . GLY A 1 83 ? 13.946 -2.172 -6.642 1.00 82.62 83 GLY A N 1
ATOM 604 C CA . GLY A 1 83 ? 14.563 -1.179 -5.768 1.00 82.62 83 GLY A CA 1
ATOM 605 C C . GLY A 1 83 ? 13.969 -1.204 -4.373 1.00 82.62 83 GLY A C 1
ATOM 606 O O . GLY A 1 83 ? 12.766 -1.394 -4.208 1.00 82.62 83 GLY A O 1
ATOM 607 N N . VAL A 1 84 ? 14.814 -0.985 -3.369 1.00 85.00 84 VAL A N 1
ATOM 608 C CA . VAL A 1 84 ? 14.394 -0.565 -2.031 1.00 85.00 84 VAL A CA 1
ATOM 609 C C . VAL A 1 84 ? 14.987 0.796 -1.738 1.00 85.00 84 VAL A C 1
ATOM 611 O O . VAL A 1 84 ? 16.183 0.993 -1.935 1.00 85.00 84 VAL A O 1
ATOM 614 N N . THR A 1 85 ? 14.172 1.688 -1.193 1.00 82.56 85 THR A N 1
ATOM 615 C CA . THR A 1 85 ? 14.610 2.984 -0.692 1.00 82.56 85 THR A CA 1
ATOM 616 C C . THR A 1 85 ? 14.225 3.127 0.769 1.00 82.56 85 THR A C 1
ATOM 618 O O . THR A 1 85 ? 13.121 2.759 1.159 1.00 82.56 85 THR A O 1
ATOM 621 N N . LEU A 1 86 ? 15.121 3.668 1.594 1.00 83.50 86 LEU A N 1
ATOM 622 C CA . LEU A 1 86 ? 14.857 3.998 2.995 1.00 83.50 86 LEU A CA 1
ATOM 623 C C . LEU A 1 86 ? 15.232 5.454 3.275 1.00 83.50 86 LEU A C 1
ATOM 625 O O . LEU A 1 86 ? 16.341 5.888 2.953 1.00 83.50 86 LEU A O 1
ATOM 629 N N . TRP A 1 87 ? 14.321 6.165 3.937 1.00 78.62 87 TRP A N 1
ATOM 630 C CA . TRP A 1 87 ? 14.466 7.543 4.390 1.00 78.62 87 TRP A CA 1
ATOM 631 C C . TRP A 1 87 ? 14.394 7.628 5.915 1.00 78.62 87 TRP A C 1
ATOM 633 O O . TRP A 1 87 ? 13.708 6.853 6.573 1.00 78.62 87 TRP A O 1
ATOM 643 N N . SER A 1 88 ? 15.079 8.620 6.483 1.00 73.06 88 SER A N 1
ATOM 644 C CA . SER A 1 88 ? 14.867 9.057 7.870 1.00 73.06 88 SER A CA 1
ATOM 645 C C . SER A 1 88 ? 13.794 10.153 7.932 1.00 73.06 88 SER A C 1
ATOM 647 O O . SER A 1 88 ? 13.674 10.936 6.991 1.00 73.06 88 SER A O 1
ATOM 649 N N . GLU A 1 89 ? 13.062 10.284 9.050 1.00 68.88 89 GLU A N 1
ATOM 650 C CA . GLU A 1 89 ? 12.043 11.339 9.260 1.00 68.88 89 GLU A CA 1
ATOM 651 C C . GLU A 1 89 ? 12.588 12.752 9.013 1.00 68.88 89 GLU A C 1
ATOM 653 O O . GLU A 1 89 ? 11.838 13.656 8.659 1.00 68.88 89 GLU A O 1
ATOM 658 N N . ASN A 1 90 ? 13.900 12.933 9.166 1.00 70.50 90 ASN A N 1
ATOM 659 C CA . ASN A 1 90 ? 14.573 14.220 9.022 1.00 70.50 90 ASN A CA 1
ATOM 660 C C . ASN A 1 90 ? 15.124 14.453 7.600 1.00 70.50 90 ASN A C 1
ATOM 662 O O . ASN A 1 90 ? 15.912 15.374 7.401 1.00 70.50 90 ASN A O 1
ATOM 666 N N . GLY A 1 91 ? 14.816 13.571 6.640 1.00 60.19 91 GLY A N 1
ATOM 667 C CA . GLY A 1 91 ? 15.280 13.645 5.247 1.00 60.19 91 GLY A CA 1
ATOM 668 C C . GLY A 1 91 ? 16.783 13.406 5.044 1.00 60.19 91 GLY A C 1
ATOM 669 O O . GLY A 1 91 ? 17.294 13.624 3.953 1.00 60.19 91 GLY A O 1
ATOM 670 N N . ARG A 1 92 ? 17.518 12.992 6.089 1.00 58.75 92 ARG A N 1
ATOM 671 C CA . ARG A 1 92 ? 18.994 13.069 6.116 1.00 58.75 92 ARG A CA 1
ATOM 672 C C . ARG A 1 92 ? 19.738 11.785 5.742 1.00 58.75 92 ARG A C 1
ATOM 674 O O . ARG A 1 92 ? 20.960 11.811 5.660 1.00 58.75 92 ARG A O 1
ATOM 681 N N . PHE A 1 93 ? 19.039 10.672 5.551 1.00 53.34 93 PHE A N 1
ATOM 682 C CA . PHE A 1 93 ? 19.658 9.413 5.140 1.00 53.34 93 PHE A CA 1
ATOM 683 C C . PHE A 1 93 ? 18.832 8.783 4.037 1.00 53.34 93 PHE A C 1
ATOM 685 O O . PHE A 1 93 ? 17.632 8.600 4.214 1.00 53.34 93 PHE A O 1
ATOM 692 N N . PHE A 1 94 ? 19.510 8.490 2.934 1.00 63.44 94 PHE A N 1
ATOM 693 C CA . PHE A 1 94 ? 18.989 7.853 1.743 1.00 63.44 94 PHE A CA 1
ATOM 694 C C . PHE A 1 94 ? 19.784 6.564 1.562 1.00 63.44 94 PHE A C 1
ATOM 696 O O . PHE A 1 94 ? 20.997 6.617 1.349 1.00 63.44 94 PHE A O 1
ATOM 703 N N . LYS A 1 95 ? 19.148 5.406 1.733 1.00 62.41 95 LYS A N 1
ATOM 704 C CA . LYS A 1 95 ? 19.761 4.145 1.314 1.00 62.41 95 LYS A CA 1
ATOM 705 C C . LYS A 1 95 ? 18.897 3.547 0.230 1.00 62.41 95 LYS A C 1
ATOM 707 O O . LYS A 1 95 ? 17.782 3.123 0.522 1.00 62.41 95 LYS A O 1
ATOM 712 N N . VAL A 1 96 ? 19.450 3.500 -0.976 1.00 66.62 96 VAL A N 1
ATOM 713 C CA . VAL A 1 96 ? 18.920 2.681 -2.054 1.00 66.62 96 VAL A CA 1
ATOM 714 C C . VAL A 1 96 ? 19.775 1.454 -2.233 1.00 66.62 96 VAL A C 1
ATOM 716 O O . VAL A 1 96 ? 21.002 1.510 -2.153 1.00 66.62 96 VAL A O 1
ATOM 719 N N . ALA A 1 97 ? 19.100 0.336 -2.440 1.00 66.00 97 ALA A N 1
ATOM 720 C CA . ALA A 1 97 ? 19.675 -0.792 -3.136 1.00 66.00 97 ALA A CA 1
ATOM 721 C C . ALA A 1 97 ? 18.719 -1.135 -4.276 1.00 66.00 97 ALA A C 1
ATOM 723 O O . ALA A 1 97 ? 17.595 -1.577 -4.033 1.00 66.00 97 ALA A O 1
ATOM 724 N N . GLY A 1 98 ? 19.154 -0.863 -5.502 1.00 65.00 98 GLY A N 1
ATOM 725 C CA . GLY A 1 98 ? 18.529 -1.381 -6.710 1.00 65.00 98 GLY A CA 1
ATOM 726 C C . GLY A 1 98 ? 19.182 -2.690 -7.140 1.00 65.00 98 GLY A C 1
ATOM 727 O O . GLY A 1 98 ? 20.316 -2.959 -6.770 1.00 65.00 98 GLY A O 1
ATOM 728 N N . VAL A 1 99 ? 18.498 -3.500 -7.929 1.00 62.22 99 VAL A N 1
ATOM 729 C CA . VAL A 1 99 ? 19.110 -4.449 -8.857 1.00 62.22 99 VAL A CA 1
ATOM 730 C C . VAL A 1 99 ? 18.391 -4.222 -10.173 1.00 62.22 99 VAL A C 1
ATOM 732 O O . VAL A 1 99 ? 17.211 -4.541 -10.287 1.00 62.22 99 VAL A O 1
ATOM 735 N N . SER A 1 100 ? 19.074 -3.623 -11.139 1.00 64.88 100 SER A N 1
ATOM 736 C CA . SER A 1 100 ? 18.638 -3.571 -12.534 1.00 64.88 100 SER A CA 1
ATOM 737 C C . SER A 1 100 ? 19.340 -4.689 -13.315 1.00 64.88 100 SER A C 1
ATOM 739 O O . SER A 1 100 ? 20.228 -5.370 -12.792 1.00 64.88 100 SER A O 1
ATOM 741 N N . ASN A 1 101 ? 19.015 -4.848 -14.601 1.00 57.81 101 ASN A N 1
ATOM 742 C CA . ASN A 1 101 ? 19.829 -5.682 -15.496 1.00 57.81 101 ASN A CA 1
ATOM 743 C C . ASN A 1 101 ? 21.304 -5.212 -15.583 1.00 57.81 101 ASN A C 1
ATOM 745 O O . ASN A 1 101 ? 22.131 -5.943 -16.123 1.00 57.81 101 ASN A O 1
ATOM 749 N N . GLY A 1 102 ? 21.633 -4.014 -15.075 1.00 57.44 102 GLY A N 1
ATOM 750 C CA . GLY A 1 102 ? 22.972 -3.420 -15.053 1.00 57.44 102 GLY A CA 1
ATOM 751 C C . GLY A 1 102 ? 23.678 -3.397 -13.689 1.00 57.44 102 GLY A C 1
ATOM 752 O O . GLY A 1 102 ? 24.815 -2.934 -13.636 1.00 57.44 102 GLY A O 1
ATOM 753 N N . GLY A 1 103 ? 23.059 -3.890 -12.605 1.00 58.44 103 GLY A N 1
ATOM 754 C CA . GLY A 1 103 ? 23.665 -3.942 -11.264 1.00 58.44 103 GLY A CA 1
ATOM 755 C C . GLY A 1 103 ? 22.936 -3.106 -10.204 1.00 58.44 103 GLY A C 1
ATOM 756 O O . GLY A 1 103 ? 21.745 -2.824 -10.325 1.00 58.44 103 GLY A O 1
ATOM 757 N N . VAL A 1 104 ? 23.633 -2.757 -9.114 1.00 61.28 104 VAL A N 1
ATOM 758 C CA . VAL A 1 104 ? 23.062 -1.965 -8.008 1.00 61.28 104 VAL A CA 1
ATOM 759 C C . VAL A 1 104 ? 23.227 -0.479 -8.287 1.00 61.28 104 VAL A C 1
ATOM 761 O O . VAL A 1 104 ? 24.359 -0.034 -8.434 1.00 61.28 104 VAL A O 1
ATOM 764 N N . GLU A 1 105 ? 22.138 0.294 -8.294 1.00 63.22 105 GLU A N 1
ATOM 765 C CA . GLU A 1 105 ? 22.103 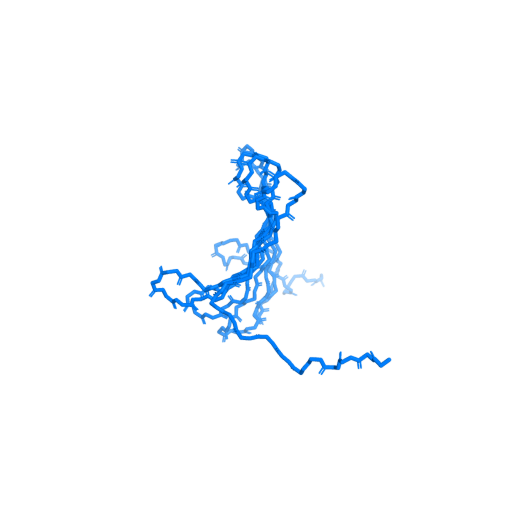1.741 -8.587 1.00 63.22 105 GLU A CA 1
ATOM 766 C C . GLU A 1 105 ? 21.454 2.558 -7.443 1.00 63.22 105 GLU A C 1
ATOM 768 O O . GLU A 1 105 ? 20.773 1.974 -6.599 1.00 63.22 105 GLU A O 1
ATOM 773 N N . ASP A 1 106 ? 21.694 3.878 -7.372 1.00 60.25 106 ASP A N 1
ATOM 774 C CA . ASP A 1 106 ? 21.074 4.840 -6.430 1.00 60.25 106 ASP A CA 1
ATOM 775 C C . ASP A 1 106 ? 19.767 5.478 -6.973 1.00 60.25 106 ASP A C 1
ATOM 777 O O . ASP A 1 106 ? 19.270 5.057 -8.015 1.00 60.25 106 ASP A O 1
ATOM 781 N N . ASP A 1 107 ? 19.166 6.471 -6.283 1.00 49.62 107 ASP A N 1
ATOM 782 C CA . ASP A 1 107 ? 17.933 7.159 -6.758 1.00 49.62 107 ASP A CA 1
ATOM 783 C C . ASP A 1 107 ? 18.099 7.853 -8.104 1.00 49.62 107 ASP A C 1
ATOM 785 O O . ASP A 1 107 ? 17.106 8.131 -8.778 1.00 49.62 107 ASP A O 1
ATOM 789 N N . GLN A 1 108 ? 19.327 8.202 -8.466 1.00 55.03 108 GLN A N 1
ATOM 790 C CA . GLN A 1 108 ? 19.629 8.921 -9.695 1.00 55.03 108 GLN A CA 1
ATOM 791 C C . GLN A 1 108 ? 20.008 7.958 -10.827 1.00 55.03 108 GLN A C 1
ATOM 793 O O . GLN A 1 108 ? 20.426 8.417 -11.891 1.00 55.03 108 GLN A O 1
ATOM 798 N N . GLY A 1 109 ? 19.869 6.642 -10.613 1.00 54.75 109 GLY A N 1
ATOM 799 C CA . GLY A 1 109 ? 20.254 5.610 -11.577 1.00 54.75 109 GLY A CA 1
ATOM 800 C C . GLY A 1 109 ? 21.771 5.464 -11.717 1.00 54.75 109 GLY A C 1
ATOM 801 O O . GLY A 1 109 ? 22.268 5.037 -12.759 1.00 54.75 109 GLY A O 1
ATOM 802 N N . LYS A 1 110 ? 22.551 5.880 -10.709 1.00 57.97 110 LYS A N 1
ATOM 803 C CA . LYS A 1 110 ? 24.010 5.741 -10.730 1.00 57.97 110 LYS A CA 1
ATOM 804 C C . LYS A 1 110 ? 24.425 4.456 -10.025 1.00 57.97 110 LYS A C 1
ATOM 806 O O . LYS A 1 110 ? 24.051 4.230 -8.879 1.00 57.97 110 LYS A O 1
ATOM 811 N N . ALA A 1 111 ? 25.278 3.662 -10.672 1.00 57.00 111 ALA A N 1
ATOM 812 C CA . ALA A 1 111 ? 25.823 2.436 -10.097 1.00 57.00 111 ALA A CA 1
ATOM 813 C C . ALA A 1 111 ? 26.503 2.679 -8.728 1.00 57.00 111 ALA A C 1
ATOM 815 O O . ALA A 1 111 ? 27.441 3.472 -8.605 1.00 57.00 111 ALA A O 1
ATOM 816 N N . ILE A 1 112 ? 26.021 1.974 -7.704 1.00 57.44 112 ILE A N 1
ATOM 817 C CA . ILE A 1 112 ? 26.572 1.885 -6.346 1.00 57.44 112 ILE A CA 1
ATOM 818 C C . ILE A 1 112 ? 27.660 0.796 -6.286 1.00 57.44 112 ILE A C 1
ATOM 820 O O . ILE A 1 112 ? 28.604 0.930 -5.508 1.00 57.44 112 ILE A O 1
ATOM 824 N N . PHE A 1 113 ? 27.565 -0.243 -7.128 1.00 47.69 113 PHE A N 1
ATOM 825 C CA . PHE A 1 113 ? 28.585 -1.287 -7.297 1.00 47.69 113 PHE A CA 1
ATOM 826 C C . PHE A 1 113 ? 28.989 -1.433 -8.769 1.00 47.69 113 PHE A C 1
ATOM 828 O O . PHE A 1 113 ? 28.134 -1.522 -9.644 1.00 47.69 113 PHE A O 1
ATOM 835 N N . ASP A 1 114 ? 30.299 -1.470 -9.023 1.00 47.84 114 ASP A N 1
ATOM 836 C CA . ASP A 1 114 ? 30.904 -1.768 -10.324 1.00 47.84 114 ASP A CA 1
ATOM 837 C C . ASP A 1 114 ? 31.563 -3.152 -10.239 1.00 47.84 114 ASP A C 1
ATOM 839 O O . ASP A 1 114 ? 32.631 -3.296 -9.638 1.00 47.84 114 ASP A O 1
ATOM 843 N N . GLU A 1 115 ? 30.921 -4.176 -10.810 1.00 47.44 115 GLU A N 1
ATOM 844 C CA . GLU A 1 115 ? 31.454 -5.548 -10.847 1.00 47.44 115 GLU A CA 1
ATOM 845 C C . GLU A 1 115 ? 32.763 -5.668 -11.655 1.00 47.44 115 GLU A C 1
ATOM 847 O O . GLU A 1 115 ? 33.442 -6.687 -11.563 1.00 47.44 115 GLU A O 1
ATOM 852 N N . SER A 1 116 ? 33.185 -4.635 -12.402 1.00 51.06 116 SER A N 1
ATOM 853 C CA . SER A 1 116 ? 34.481 -4.639 -13.105 1.00 51.06 116 SER A CA 1
ATOM 854 C C . SER A 1 116 ? 35.691 -4.407 -12.185 1.00 51.06 116 SER A C 1
ATOM 856 O O . SER A 1 116 ? 36.833 -4.383 -12.652 1.00 51.06 116 SER A O 1
ATOM 858 N N . ARG A 1 117 ? 35.463 -4.261 -10.871 1.00 48.41 117 ARG A N 1
ATOM 859 C CA . ARG A 1 117 ? 36.497 -4.109 -9.839 1.00 48.41 117 ARG A CA 1
ATOM 860 C C . ARG A 1 117 ? 36.408 -5.196 -8.763 1.00 48.41 117 ARG A C 1
ATOM 862 O O . ARG A 1 117 ? 36.121 -4.909 -7.605 1.00 48.41 117 ARG A O 1
ATOM 869 N N . GLU A 1 118 ? 36.758 -6.421 -9.130 1.00 34.59 118 GLU A N 1
ATOM 870 C CA . GLU A 1 118 ? 37.377 -7.384 -8.206 1.00 34.59 118 GLU A CA 1
ATOM 871 C C . GLU A 1 118 ? 38.822 -7.678 -8.671 1.00 34.59 118 GLU A C 1
ATOM 873 O O . GLU A 1 118 ? 39.122 -7.450 -9.845 1.00 34.59 118 GLU A O 1
ATOM 878 N N . PRO A 1 119 ? 39.739 -8.017 -7.739 1.00 47.16 119 PRO A N 1
ATOM 879 C CA . PRO A 1 119 ? 41.132 -7.541 -7.710 1.00 47.16 119 PRO A CA 1
ATOM 880 C C . PRO A 1 119 ? 42.059 -8.019 -8.834 1.00 47.16 119 PRO A C 1
ATOM 882 O O . PRO A 1 119 ? 41.900 -9.158 -9.324 1.00 47.16 119 PRO A O 1
#

Foldseek 3Di:
DDDDDPDDDDQKDFDADPVRHTQKMWHADPPLRKTKIFGADPVRATQWMWTADPQRKTKIFGADPVNHTAKMWIADPVFRKIKIWGADPVRPDIDMFIQGVQHTAGPVRHHPDDPVDDD

Radius of gyration: 18.59 Å; chains: 1; bounding box: 64×40×35 Å

Secondary structure (DSSP, 8-state):
--PPP-----SEEEEE-TT--EEEEEEE-TTT--EEEEEE-TTS-EEEEEEE-TTS-EEEEEE-TTS-EEEEEEE-TTT--EEEEEE-TTS--EEEEEEBTTB-B-TTS-BS--TT---

pLDDT: mean 81.87, std 16.78, range [34.59, 98.56]

Organism: NCBI:txid2528024

Sequence (119 aa):
MVERFDGLTVKQLTIVDDAERVRAMISCSEGDGRPYLQLLDLAGCPRLELSLDADGSPHIALFSAKSVLQGSFGLSAADGGAGVTLWSENGRFFKVAGVSNGGVEDDQGKAIFDESREP